Protein AF-A0A5Q2W0V3-F1 (afdb_monomer_lite)

pLDDT: mean 92.47, std 9.57, range [38.78, 98.69]

Secondary structure (DSSP, 8-state):
----S----HHHHHHHHHHSPPPPPPTT----S-HHHHHHHHHHHHHTT--HHHHIIIIIHHHHHHHHHHHHHHHHHHHHGGGSSPPPP-S-HHHHHHHHHHHHHHHHHHT-PPPTTTT-TT---S-B-TT--GGGHHHHHHH--HHHHTTTB---GGGSS--

Radius of gyration: 18.8 Å; chains: 1; bounding box: 55×50×40 Å

Sequence (163 aa):
MVFQGEVLSVGKLLDAARTTPEPTPTPSVGVRHTAAQNAESCRKLLVDGETLDACWRFGILQTLDDYTSVLRRGGPDLAAGVFDDQPVPIGSAEVDAAFAALAEYLAERDGWTTPLWALDASRHTSAWYPAVPAIFRAEADQESPAAFRRRGILITSRSLSRA

Structure (mmCIF, N/CA/C/O backbone):
data_AF-A0A5Q2W0V3-F1
#
_entry.id   AF-A0A5Q2W0V3-F1
#
loop_
_atom_site.group_PDB
_atom_site.id
_atom_site.type_symbol
_atom_site.label_atom_id
_atom_site.label_alt_id
_atom_site.label_comp_id
_atom_site.label_asym_id
_atom_site.label_entity_id
_atom_site.label_seq_id
_atom_site.pdbx_PDB_ins_code
_atom_site.Cartn_x
_atom_site.Cartn_y
_atom_site.Cartn_z
_atom_site.occupancy
_atom_site.B_iso_or_equiv
_atom_site.auth_seq_id
_atom_site.auth_comp_id
_atom_site.auth_asym_id
_atom_site.auth_atom_id
_atom_site.pdbx_PDB_model_num
ATOM 1 N N . M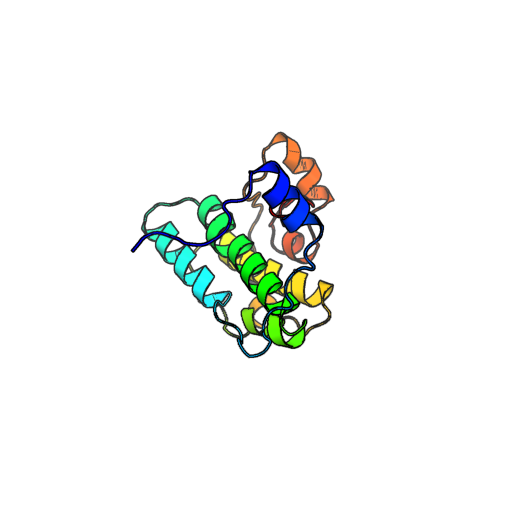ET A 1 1 ? -35.838 29.975 -3.464 1.00 54.12 1 MET A N 1
ATOM 2 C CA . MET A 1 1 ? -35.719 29.370 -2.121 1.00 54.12 1 MET A CA 1
ATOM 3 C C . MET A 1 1 ? -34.537 30.044 -1.441 1.00 54.12 1 MET A C 1
ATOM 5 O O . MET A 1 1 ? -33.433 29.922 -1.949 1.00 54.12 1 MET A O 1
ATOM 9 N N . VAL A 1 2 ? -34.773 30.867 -0.415 1.00 67.31 2 VAL A N 1
ATOM 10 C CA . VAL A 1 2 ? -33.705 31.577 0.318 1.00 67.31 2 VAL A CA 1
ATOM 11 C C . VAL A 1 2 ? -33.350 30.732 1.539 1.00 67.31 2 VAL A C 1
ATOM 13 O O . VAL A 1 2 ? -34.255 30.301 2.251 1.00 67.31 2 VAL A O 1
ATOM 16 N N . PHE A 1 3 ? -32.064 30.446 1.745 1.00 73.75 3 PHE A N 1
ATOM 17 C CA . PHE A 1 3 ? -31.574 29.717 2.917 1.00 73.75 3 PHE A CA 1
ATOM 18 C C . PHE A 1 3 ? -31.913 30.502 4.197 1.00 73.75 3 PHE A C 1
ATOM 20 O O . PHE A 1 3 ? -31.578 31.677 4.296 1.00 73.75 3 PHE A O 1
ATOM 27 N N . GLN A 1 4 ? -32.604 29.866 5.148 1.00 82.00 4 GLN A N 1
ATOM 28 C CA . GLN A 1 4 ? -33.074 30.472 6.409 1.00 82.00 4 GLN A CA 1
ATOM 29 C C . GLN A 1 4 ? -32.170 30.130 7.613 1.00 82.00 4 GLN A C 1
ATOM 31 O O . GLN A 1 4 ? -32.548 30.375 8.754 1.00 82.00 4 GLN A O 1
ATOM 36 N N . GLY A 1 5 ? -31.010 29.506 7.386 1.00 81.62 5 GLY A N 1
ATOM 37 C CA . GLY A 1 5 ? -30.083 29.128 8.457 1.00 81.62 5 GLY A CA 1
ATOM 38 C C . GLY A 1 5 ? -29.106 30.246 8.831 1.00 81.62 5 GLY A C 1
ATOM 39 O O . GLY A 1 5 ? -28.846 31.155 8.042 1.00 81.62 5 GLY A O 1
ATOM 40 N N . GLU A 1 6 ? -28.524 30.152 10.029 1.00 84.50 6 GLU A N 1
ATOM 41 C CA . GLU A 1 6 ? -27.419 31.019 10.449 1.00 84.50 6 GLU A CA 1
ATOM 42 C C . GLU A 1 6 ? -26.170 30.714 9.607 1.00 84.50 6 GLU A C 1
ATOM 44 O O . GLU A 1 6 ? -25.702 29.575 9.549 1.00 84.50 6 GLU A O 1
ATOM 49 N N . VAL A 1 7 ? -25.614 31.735 8.952 1.00 85.44 7 VAL A N 1
ATOM 50 C CA . VAL A 1 7 ? -24.323 31.625 8.265 1.00 85.44 7 VAL A CA 1
ATOM 51 C C . VAL A 1 7 ? -23.225 31.931 9.278 1.00 85.44 7 VAL A C 1
ATOM 53 O O . VAL A 1 7 ? -23.003 33.083 9.651 1.00 85.44 7 VAL A O 1
ATOM 56 N N . LEU A 1 8 ? -22.544 30.886 9.741 1.00 86.56 8 LEU A N 1
ATOM 57 C CA . LEU A 1 8 ? -21.416 31.019 10.655 1.00 86.56 8 LEU A CA 1
ATOM 58 C C . LEU A 1 8 ? -20.205 31.636 9.942 1.00 86.56 8 LEU A C 1
ATOM 60 O O . LEU A 1 8 ? -19.942 31.369 8.769 1.00 86.56 8 LEU A O 1
ATOM 64 N N . SER A 1 9 ? -19.426 32.436 10.673 1.00 91.38 9 SER A N 1
ATOM 65 C CA . SER A 1 9 ? -18.112 32.867 10.196 1.00 91.38 9 SER A CA 1
ATOM 66 C C . SER A 1 9 ? -17.151 31.677 10.129 1.00 91.38 9 SER A C 1
ATOM 68 O O . SER A 1 9 ? -17.304 30.701 10.865 1.00 91.38 9 SER A O 1
ATOM 70 N N . VAL A 1 10 ? -16.110 31.777 9.297 1.00 87.81 10 VAL A N 1
ATOM 71 C CA . VAL A 1 10 ? -15.069 30.736 9.180 1.00 87.81 10 VAL A CA 1
ATOM 72 C C . VAL A 1 10 ? -14.467 30.385 10.546 1.00 87.81 10 VAL A C 1
ATOM 74 O O . VAL A 1 10 ? -14.299 29.210 10.850 1.00 87.81 10 VAL A O 1
ATOM 77 N N . GLY A 1 11 ? -14.213 31.382 11.402 1.00 91.38 11 GLY A N 1
ATOM 78 C CA . GLY A 1 11 ? -13.708 31.150 12.761 1.00 91.38 11 GLY A CA 1
ATOM 79 C C . GLY A 1 11 ? -14.662 30.304 13.609 1.00 91.38 11 GLY A C 1
ATOM 80 O O . GLY A 1 11 ? -14.250 29.292 14.165 1.00 91.38 11 GLY A O 1
ATOM 81 N N . LYS A 1 12 ? -15.958 30.646 13.616 1.00 90.69 12 LYS A N 1
ATOM 82 C CA . LYS A 1 12 ? -16.979 29.871 14.340 1.00 90.69 12 LYS A CA 1
ATOM 83 C C . LYS A 1 12 ? -17.130 28.448 13.793 1.00 90.69 12 LYS A C 1
ATOM 85 O O . LYS A 1 12 ? -17.356 27.528 14.571 1.00 90.69 12 LYS A O 1
ATOM 90 N N . LEU A 1 13 ? -16.989 28.257 12.479 1.00 88.44 13 LEU A N 1
ATOM 91 C CA . LEU A 1 13 ? -16.999 26.926 11.862 1.00 88.44 13 LEU A CA 1
ATOM 92 C C . LEU A 1 13 ? -15.803 26.079 12.308 1.00 88.44 13 LEU A C 1
ATOM 94 O O . LEU A 1 13 ? -15.976 24.899 12.599 1.00 88.44 13 LEU A O 1
ATOM 98 N N . LEU A 1 14 ? -14.607 26.666 12.395 1.00 89.94 14 LEU A N 1
ATOM 99 C CA . LEU A 1 14 ? -13.406 25.959 12.847 1.00 89.94 14 LEU A CA 1
ATOM 100 C C . LEU A 1 14 ? -13.483 25.588 14.333 1.00 89.94 14 LEU A C 1
ATOM 102 O O . LEU A 1 14 ? -13.121 24.470 14.697 1.00 89.94 14 LEU A O 1
ATOM 106 N N . ASP A 1 15 ? -13.985 26.486 15.181 1.00 90.94 15 ASP A N 1
ATOM 107 C CA . ASP A 1 15 ? -14.176 26.208 16.610 1.00 90.94 15 ASP A CA 1
ATOM 108 C C . ASP A 1 15 ? -15.235 25.120 16.836 1.00 90.94 15 ASP A C 1
ATOM 110 O O . ASP A 1 15 ? -15.032 24.203 17.638 1.00 90.94 15 ASP A O 1
ATOM 114 N N . ALA A 1 16 ? -16.334 25.159 16.076 1.00 85.75 16 ALA A N 1
ATOM 115 C CA . ALA A 1 16 ? -17.343 24.105 16.084 1.00 85.75 16 ALA A CA 1
ATOM 116 C C . ALA A 1 16 ? -16.762 22.764 15.611 1.00 85.75 16 ALA A C 1
ATOM 118 O O . ALA A 1 16 ? -16.956 21.749 16.272 1.00 85.75 16 ALA A O 1
ATOM 119 N N . ALA A 1 17 ? -15.996 22.742 14.517 1.00 83.06 17 ALA A N 1
ATOM 120 C CA . ALA A 1 17 ? -15.393 21.515 13.995 1.00 83.06 17 ALA A CA 1
ATOM 121 C C . ALA A 1 17 ? -14.411 20.867 14.985 1.00 83.06 17 ALA A C 1
ATOM 123 O O . ALA A 1 17 ? -14.351 19.647 15.078 1.00 83.06 17 ALA A O 1
ATOM 124 N N . ARG A 1 18 ? -13.668 21.672 15.755 1.00 85.94 18 ARG A N 1
ATOM 125 C CA . ARG A 1 18 ? -12.733 21.182 16.785 1.00 85.94 18 ARG A CA 1
ATOM 126 C C . ARG A 1 18 ? -13.423 20.624 18.027 1.00 85.94 18 ARG A C 1
ATOM 128 O O . ARG A 1 18 ? -12.832 19.811 18.728 1.00 85.94 18 ARG A O 1
ATOM 135 N N . THR A 1 19 ? -14.624 21.106 18.334 1.00 86.56 19 THR A N 1
ATOM 136 C CA . THR A 1 19 ? -15.370 20.729 19.546 1.00 86.56 19 THR A CA 1
ATOM 137 C C . THR A 1 19 ? -16.448 19.685 19.282 1.00 86.56 19 THR A C 1
ATOM 139 O O . THR A 1 19 ? -16.888 19.015 20.214 1.00 86.56 19 THR A O 1
ATOM 142 N N . THR A 1 20 ? -16.856 19.515 18.023 1.00 80.19 20 THR A N 1
ATOM 143 C CA . THR A 1 20 ? -17.816 18.492 17.611 1.00 80.19 20 THR A CA 1
ATOM 144 C C . THR A 1 20 ? -17.138 17.122 17.668 1.00 80.19 20 THR A C 1
ATOM 146 O O . THR A 1 20 ? -16.136 16.923 16.981 1.00 80.19 20 THR A O 1
ATOM 149 N N . PRO A 1 21 ? -17.658 16.164 18.459 1.00 77.50 21 PRO A N 1
ATOM 150 C CA . PRO A 1 21 ? -17.164 14.793 18.440 1.00 77.50 21 PRO A CA 1
ATOM 151 C C . PRO A 1 21 ? -17.251 14.219 17.026 1.00 77.50 21 PRO A C 1
ATOM 153 O O . PRO A 1 21 ? -18.249 14.432 16.333 1.00 77.50 21 PRO A O 1
ATOM 156 N N . GLU A 1 22 ? -16.222 13.486 16.602 1.00 74.12 22 GLU A N 1
ATOM 157 C CA . GLU A 1 22 ? -16.229 12.835 15.293 1.00 74.12 22 GLU A CA 1
ATOM 158 C C . GLU A 1 22 ? -17.450 11.895 15.219 1.00 74.12 22 GLU A C 1
ATOM 160 O O . GLU A 1 22 ? -17.643 11.071 16.123 1.00 74.12 22 GLU A O 1
ATOM 165 N N . PRO A 1 23 ? -18.329 12.041 14.209 1.00 71.19 23 PRO A N 1
ATOM 166 C CA . PRO A 1 23 ? -19.540 11.240 14.133 1.00 71.19 23 PRO A CA 1
ATOM 167 C C . PRO A 1 23 ? -19.166 9.762 14.030 1.00 71.19 23 PRO A C 1
ATOM 169 O O . PRO A 1 23 ? -18.382 9.372 13.165 1.00 71.19 23 PRO A O 1
ATOM 172 N N . THR A 1 24 ? -19.742 8.931 14.903 1.00 68.44 24 THR A N 1
ATOM 173 C CA . THR A 1 24 ? -19.532 7.483 14.846 1.00 68.44 24 THR A CA 1
ATOM 174 C C . THR A 1 24 ? -20.103 6.962 13.530 1.00 68.44 24 THR A C 1
ATOM 176 O O . THR A 1 24 ? -21.302 7.124 13.277 1.00 68.44 24 THR A O 1
ATOM 179 N N . PRO A 1 25 ? -19.276 6.373 12.656 1.00 67.44 25 PRO A N 1
ATOM 180 C CA . PRO A 1 25 ? -19.749 5.975 11.348 1.00 67.44 25 PRO A CA 1
ATOM 181 C C . PRO A 1 25 ? -20.714 4.787 11.470 1.00 67.44 25 PRO A C 1
ATOM 183 O O . PRO A 1 25 ? -20.565 3.920 12.329 1.00 67.44 25 PRO A O 1
ATOM 186 N N . THR A 1 26 ? -21.745 4.763 10.623 1.00 64.69 26 THR A N 1
ATOM 187 C CA . THR A 1 26 ? -22.804 3.751 10.699 1.00 64.69 26 THR A CA 1
ATOM 188 C C . THR A 1 26 ? -22.247 2.360 10.357 1.00 64.69 26 THR A C 1
ATOM 190 O O . THR A 1 26 ? -21.695 2.187 9.266 1.00 64.69 26 THR A O 1
ATOM 193 N N . PRO A 1 27 ? -22.430 1.344 11.222 1.00 62.72 27 PRO A N 1
ATOM 194 C CA . PRO A 1 27 ? -21.851 0.012 11.023 1.00 62.72 27 PRO A CA 1
ATOM 195 C C . PRO A 1 27 ? -22.532 -0.798 9.906 1.00 62.72 27 PRO A C 1
ATOM 197 O O . PRO A 1 27 ? -22.050 -1.860 9.532 1.00 62.72 27 PRO A O 1
ATOM 200 N N . SER A 1 28 ? -23.645 -0.317 9.339 1.00 64.31 28 SER A N 1
ATOM 201 C CA . SER A 1 28 ? -24.432 -1.048 8.334 1.00 64.31 28 SER A CA 1
ATOM 202 C C . SER A 1 28 ? -23.801 -1.093 6.936 1.00 64.31 28 SER A C 1
ATOM 204 O O . SER A 1 28 ? -24.380 -1.684 6.026 1.00 64.31 28 SER A O 1
ATOM 206 N N . VAL A 1 29 ? -22.659 -0.432 6.725 1.00 74.12 29 VAL A N 1
ATOM 207 C CA . VAL A 1 29 ? -21.962 -0.399 5.435 1.00 74.12 29 VAL A CA 1
ATOM 208 C C . VAL A 1 29 ? -20.739 -1.309 5.496 1.00 74.12 29 VAL A C 1
ATOM 210 O O . VAL A 1 29 ? -19.735 -0.955 6.116 1.00 74.12 29 VAL A O 1
ATOM 213 N N . GLY A 1 30 ? -20.829 -2.457 4.819 1.00 83.56 30 GLY A N 1
ATOM 214 C CA . GLY A 1 30 ? -19.718 -3.396 4.652 1.00 83.56 30 GLY A CA 1
ATOM 215 C C . GLY A 1 30 ? -18.586 -2.866 3.761 1.00 83.56 30 GLY A C 1
ATOM 216 O O . GLY A 1 30 ? -18.486 -1.668 3.474 1.00 83.56 30 GLY A O 1
ATOM 217 N N . VAL A 1 31 ? -17.721 -3.773 3.310 1.00 91.75 31 VAL A N 1
ATOM 218 C CA . VAL A 1 31 ? -16.626 -3.462 2.380 1.00 91.75 31 VAL A CA 1
ATOM 219 C C . VAL A 1 31 ? -17.208 -3.041 1.027 1.00 91.75 31 VAL A C 1
ATOM 221 O O . VAL A 1 31 ? -18.038 -3.743 0.456 1.00 91.75 31 VAL A O 1
ATOM 224 N N . ARG A 1 32 ? -16.808 -1.864 0.529 1.00 89.75 32 ARG A N 1
ATOM 225 C CA . ARG A 1 32 ? -17.255 -1.327 -0.773 1.00 89.75 32 ARG A CA 1
ATOM 226 C C . ARG A 1 32 ? -16.181 -1.382 -1.847 1.00 89.75 32 ARG A C 1
ATOM 228 O O . ARG A 1 32 ? -16.514 -1.595 -3.007 1.00 89.75 32 ARG A O 1
ATOM 235 N N . HIS A 1 33 ? -14.937 -1.149 -1.445 1.00 94.75 33 HIS A N 1
ATOM 236 C CA . HIS A 1 33 ? -13.776 -1.161 -2.317 1.00 94.75 33 HIS A CA 1
ATOM 237 C C . HIS A 1 33 ? -12.788 -2.195 -1.800 1.00 94.75 33 HIS A C 1
ATOM 239 O O . HIS A 1 33 ? -12.510 -2.238 -0.598 1.00 94.75 33 HIS A O 1
ATOM 245 N N . THR A 1 34 ? -12.298 -3.036 -2.702 1.00 98.06 34 THR A N 1
ATOM 246 C CA . THR A 1 34 ? -11.359 -4.114 -2.386 1.00 98.06 34 THR A CA 1
ATOM 247 C C . THR A 1 34 ? -10.005 -3.869 -3.037 1.00 98.06 34 THR A C 1
ATOM 249 O O . THR A 1 34 ? -9.881 -3.139 -4.025 1.00 98.06 34 THR A O 1
ATOM 252 N N . ALA A 1 35 ? -8.977 -4.544 -2.525 1.00 98.25 35 ALA A N 1
ATOM 253 C CA . ALA A 1 35 ? -7.661 -4.579 -3.147 1.00 98.25 35 ALA A CA 1
ATOM 254 C C . ALA A 1 35 ? -7.736 -5.054 -4.610 1.00 98.25 35 ALA A C 1
ATOM 256 O O . ALA A 1 35 ? -7.045 -4.506 -5.465 1.00 98.25 35 ALA A O 1
ATOM 257 N N . ALA A 1 36 ? -8.614 -6.014 -4.928 1.00 98.38 36 ALA A N 1
ATOM 258 C CA . ALA A 1 36 ? -8.806 -6.495 -6.295 1.00 98.38 36 ALA A CA 1
ATOM 259 C C . ALA A 1 36 ? -9.357 -5.410 -7.239 1.00 98.38 36 ALA A C 1
ATOM 261 O O . ALA A 1 36 ? -8.869 -5.256 -8.359 1.00 98.38 36 ALA A O 1
ATOM 262 N N . GLN A 1 37 ? -10.329 -4.612 -6.787 1.00 98.31 37 GLN A N 1
ATOM 263 C CA . GLN A 1 37 ? -10.877 -3.499 -7.575 1.00 98.31 37 GLN A CA 1
ATOM 264 C C . GLN A 1 37 ? -9.864 -2.360 -7.754 1.00 98.31 37 GLN A C 1
ATOM 266 O O . GLN A 1 37 ? -9.770 -1.764 -8.833 1.00 98.31 37 GLN A O 1
ATOM 271 N N . ASN A 1 38 ? -9.076 -2.075 -6.717 1.00 98.25 38 ASN A N 1
ATOM 272 C CA . ASN A 1 38 ? -8.022 -1.067 -6.779 1.00 98.25 38 ASN A CA 1
ATOM 273 C C . ASN A 1 38 ? -6.864 -1.518 -7.687 1.00 98.25 38 ASN A C 1
ATOM 275 O O . ASN A 1 38 ? -6.341 -0.709 -8.452 1.00 98.25 38 ASN A O 1
ATOM 279 N N . ALA A 1 39 ? -6.519 -2.809 -7.705 1.00 98.12 39 ALA A N 1
ATOM 280 C CA . ALA A 1 39 ? -5.556 -3.366 -8.655 1.00 98.12 39 ALA A CA 1
ATOM 281 C C . ALA A 1 39 ? -6.054 -3.267 -10.104 1.00 98.12 39 ALA A C 1
ATOM 283 O O . ALA A 1 39 ? -5.327 -2.805 -10.979 1.00 98.12 39 ALA A O 1
ATOM 284 N N . GLU A 1 40 ? -7.318 -3.601 -10.363 1.00 98.00 40 GLU A N 1
ATOM 285 C CA . GLU A 1 40 ? -7.924 -3.425 -11.687 1.00 98.00 40 GLU A CA 1
ATOM 286 C C . GLU A 1 40 ? -7.914 -1.952 -12.140 1.00 98.00 40 GLU A C 1
ATOM 288 O O . GLU A 1 40 ? -7.722 -1.649 -13.319 1.00 98.00 40 GLU A O 1
ATOM 293 N N . SER A 1 41 ? -8.062 -1.013 -11.204 1.00 97.44 41 SER A N 1
ATOM 294 C CA . SER A 1 41 ? -7.913 0.417 -11.490 1.00 97.44 41 SER A CA 1
ATOM 295 C C . SER A 1 41 ? -6.466 0.776 -11.853 1.00 97.44 41 SER A C 1
ATOM 297 O O . SER A 1 41 ? -6.254 1.479 -12.839 1.00 97.44 41 SER A O 1
ATOM 299 N N . CYS A 1 42 ? -5.466 0.227 -11.154 1.00 98.00 42 CYS A N 1
ATOM 300 C CA . CYS A 1 42 ? -4.054 0.352 -11.541 1.00 98.00 42 CYS A CA 1
ATOM 301 C C . CYS A 1 42 ? -3.776 -0.211 -12.936 1.00 98.00 42 CYS A C 1
ATOM 303 O O . CYS A 1 42 ? -3.059 0.411 -13.714 1.00 98.00 42 CYS A O 1
ATOM 305 N N . ARG A 1 43 ? -4.373 -1.354 -13.293 1.00 97.62 43 ARG A N 1
ATOM 306 C CA . ARG A 1 43 ? -4.229 -1.928 -14.637 1.00 97.62 43 ARG A CA 1
ATOM 307 C C . ARG A 1 43 ? -4.679 -0.940 -15.714 1.00 97.62 43 ARG A C 1
ATOM 309 O O . ARG A 1 43 ? -3.996 -0.793 -16.722 1.00 97.62 43 ARG A O 1
ATOM 316 N N . LYS A 1 44 ? -5.805 -0.250 -15.498 1.00 97.25 44 LYS A N 1
ATOM 317 C CA . LYS A 1 44 ? -6.300 0.792 -16.415 1.00 97.25 44 LYS A CA 1
ATOM 318 C C . LYS A 1 44 ? -5.337 1.974 -16.495 1.00 97.25 44 LYS A C 1
ATOM 320 O O . LYS A 1 44 ? -4.981 2.359 -17.598 1.00 97.25 44 LYS A O 1
ATOM 325 N N . LEU A 1 45 ? -4.843 2.462 -15.353 1.00 97.12 45 LEU A N 1
ATOM 326 C CA . LEU A 1 45 ? -3.840 3.533 -15.312 1.00 97.12 45 LEU A CA 1
ATOM 327 C C . LEU A 1 45 ? -2.606 3.178 -16.157 1.00 97.12 45 LEU A C 1
ATOM 329 O O . LEU A 1 45 ? -2.181 3.968 -16.994 1.00 97.12 45 LEU A O 1
ATOM 333 N N . LEU A 1 46 ? -2.065 1.969 -15.997 1.00 96.81 46 LEU A N 1
ATOM 334 C CA . LEU A 1 46 ? -0.893 1.527 -16.760 1.00 96.81 46 LEU A CA 1
ATOM 335 C C . LEU A 1 46 ? -1.181 1.389 -18.261 1.00 96.81 46 LEU A C 1
ATOM 337 O O . LEU A 1 46 ? -0.332 1.743 -19.076 1.00 96.81 46 LEU A O 1
ATOM 341 N N . VAL A 1 47 ? -2.371 0.908 -18.636 1.00 96.75 47 VAL A N 1
ATOM 342 C CA . VAL A 1 47 ? -2.811 0.860 -20.044 1.00 96.75 47 VAL A CA 1
ATOM 343 C C . VAL A 1 47 ? -2.906 2.264 -20.645 1.00 96.75 47 VAL A C 1
ATOM 345 O O . VAL A 1 47 ? -2.530 2.452 -21.801 1.00 96.75 47 VAL A O 1
ATOM 348 N N . ASP A 1 48 ? -3.337 3.245 -19.855 1.00 96.94 48 ASP A N 1
ATOM 349 C CA . ASP A 1 48 ? -3.441 4.649 -20.260 1.00 96.94 48 ASP A CA 1
ATOM 350 C C . ASP A 1 48 ? -2.080 5.383 -20.249 1.00 96.94 48 ASP A C 1
ATOM 352 O O . ASP A 1 48 ? -1.999 6.557 -20.612 1.00 96.94 48 ASP A O 1
ATOM 356 N N . GLY A 1 49 ? -0.990 4.691 -19.891 1.00 96.94 49 GLY A N 1
ATOM 357 C CA . GLY A 1 49 ? 0.377 5.221 -19.902 1.00 96.94 49 GLY A CA 1
ATOM 358 C C . GLY A 1 49 ? 0.796 5.949 -18.623 1.00 96.94 49 GLY A C 1
ATOM 359 O O . GLY A 1 49 ? 1.833 6.616 -18.613 1.00 96.94 49 GLY A O 1
ATOM 360 N N . GLU A 1 50 ? 0.021 5.828 -17.545 1.00 97.62 50 GLU A N 1
ATOM 361 C CA . GLU A 1 50 ? 0.373 6.386 -16.241 1.00 97.62 50 GLU A CA 1
ATOM 362 C C . GLU A 1 50 ? 1.528 5.628 -15.573 1.00 97.62 50 GLU A C 1
ATOM 364 O O . GLU A 1 50 ? 1.887 4.502 -15.918 1.00 97.62 50 GLU A O 1
ATOM 369 N N . THR A 1 51 ? 2.131 6.272 -14.576 1.00 96.69 51 THR A N 1
ATOM 370 C CA . THR A 1 51 ? 3.333 5.758 -13.904 1.00 96.69 51 THR A CA 1
ATOM 371 C C . THR A 1 51 ? 3.024 4.762 -12.781 1.00 96.69 51 THR A C 1
ATOM 373 O O . THR A 1 51 ? 1.925 4.718 -12.223 1.00 96.69 51 THR A O 1
ATOM 376 N N . LEU A 1 52 ? 4.043 4.008 -12.354 1.00 96.94 52 LEU A N 1
ATOM 377 C CA . LEU A 1 52 ? 3.954 3.172 -11.150 1.00 96.94 52 LEU A CA 1
ATOM 378 C C . LEU A 1 52 ? 3.664 3.998 -9.883 1.00 96.94 52 LEU A C 1
ATOM 380 O O . LEU A 1 52 ? 2.967 3.520 -8.991 1.00 96.94 52 LEU A O 1
ATOM 384 N N . ASP A 1 53 ? 4.128 5.250 -9.814 1.00 95.00 53 ASP A N 1
ATOM 385 C CA . ASP A 1 53 ? 3.814 6.157 -8.701 1.00 95.00 53 ASP A CA 1
ATOM 386 C C . ASP A 1 53 ? 2.322 6.537 -8.676 1.00 95.00 53 ASP A C 1
ATOM 388 O O . ASP A 1 53 ? 1.737 6.698 -7.599 1.00 95.00 53 ASP A O 1
ATOM 392 N N . ALA A 1 54 ? 1.665 6.612 -9.840 1.00 96.38 54 ALA A N 1
ATOM 393 C CA . ALA A 1 54 ? 0.213 6.765 -9.903 1.00 96.38 54 ALA A CA 1
ATOM 394 C C . ALA A 1 54 ? -0.490 5.530 -9.318 1.00 96.38 54 ALA A C 1
ATOM 396 O O . ALA A 1 54 ? -1.409 5.674 -8.513 1.00 96.38 54 ALA A O 1
ATOM 397 N N . CYS A 1 55 ? -0.012 4.321 -9.628 1.00 97.69 55 CYS A N 1
ATOM 398 C CA . CYS A 1 55 ? -0.528 3.080 -9.039 1.00 97.69 55 CYS A CA 1
ATOM 399 C C . CYS A 1 55 ? -0.269 2.990 -7.527 1.00 97.69 55 CYS A C 1
ATOM 401 O O . CYS A 1 55 ? -1.121 2.516 -6.775 1.00 97.69 55 CYS A O 1
ATOM 403 N N . TRP A 1 56 ? 0.871 3.492 -7.048 1.00 97.25 56 TRP A N 1
ATOM 404 C CA . TRP A 1 56 ? 1.128 3.616 -5.615 1.00 97.25 56 TRP A CA 1
ATOM 405 C C . TRP A 1 56 ? 0.082 4.509 -4.939 1.00 97.25 56 TRP A C 1
ATOM 407 O O . TRP A 1 56 ? -0.547 4.111 -3.958 1.00 97.25 56 TRP A O 1
ATOM 417 N N . ARG A 1 57 ? -0.163 5.701 -5.493 1.00 96.31 57 ARG A N 1
ATOM 418 C CA . ARG A 1 57 ? -1.097 6.674 -4.913 1.00 96.31 57 ARG A CA 1
ATOM 419 C C . ARG A 1 57 ? -2.559 6.236 -5.010 1.00 96.31 57 ARG A C 1
ATOM 421 O O . ARG A 1 57 ? -3.289 6.367 -4.032 1.00 96.31 57 ARG A O 1
ATOM 428 N N . PHE A 1 58 ? -2.990 5.775 -6.178 1.00 95.88 58 PHE A N 1
ATOM 429 C CA . PHE A 1 58 ? -4.401 5.505 -6.475 1.00 95.88 58 PHE A CA 1
ATOM 430 C C . PHE A 1 58 ? -4.799 4.038 -6.305 1.00 95.88 58 PHE A C 1
ATOM 432 O O . PHE A 1 58 ? -5.987 3.744 -6.266 1.00 95.88 58 PHE A O 1
ATOM 439 N N . GLY A 1 59 ? -3.832 3.132 -6.164 1.00 97.25 59 GLY A N 1
ATOM 440 C CA . GLY A 1 59 ? -4.067 1.731 -5.827 1.00 97.25 59 GLY A CA 1
ATOM 441 C C . GLY A 1 59 ? -3.718 1.425 -4.381 1.00 97.25 59 GLY A C 1
ATOM 442 O O . GLY A 1 59 ? -4.594 1.101 -3.583 1.00 97.25 59 GLY A O 1
ATOM 443 N N . ILE A 1 60 ? -2.436 1.540 -4.027 1.00 97.88 60 ILE A N 1
ATOM 444 C CA . ILE A 1 60 ? -1.932 1.077 -2.724 1.00 97.88 60 ILE A CA 1
ATOM 445 C C . ILE A 1 60 ? -2.408 1.980 -1.586 1.00 97.88 60 ILE A C 1
ATOM 447 O O . ILE A 1 60 ? -3.044 1.500 -0.648 1.00 97.88 60 ILE A O 1
ATOM 451 N N . LEU A 1 61 ? -2.169 3.292 -1.676 1.00 97.44 61 LEU A N 1
ATOM 452 C CA . LEU A 1 61 ? -2.615 4.226 -0.636 1.00 97.44 61 LEU A CA 1
ATOM 453 C C . LEU A 1 61 ? -4.140 4.340 -0.581 1.00 97.44 61 LEU A C 1
ATOM 455 O O . LEU A 1 61 ? -4.695 4.461 0.506 1.00 97.44 61 LEU A O 1
ATOM 459 N N . GLN A 1 62 ? -4.818 4.221 -1.723 1.00 97.00 62 GLN A N 1
ATOM 460 C CA . GLN A 1 62 ? -6.278 4.163 -1.750 1.00 97.00 62 GLN A CA 1
ATOM 461 C C . GLN A 1 62 ? -6.812 2.909 -1.043 1.00 97.00 62 GLN A C 1
ATOM 463 O O . GLN A 1 62 ? -7.750 3.005 -0.261 1.00 97.00 62 GLN A O 1
ATOM 468 N N . THR A 1 63 ? -6.172 1.749 -1.222 1.00 98.38 63 THR A N 1
ATOM 469 C CA . THR A 1 63 ? -6.542 0.517 -0.500 1.00 98.38 63 THR A CA 1
ATOM 470 C C . THR A 1 63 ? -6.311 0.649 1.001 1.00 98.38 63 THR A C 1
ATOM 472 O O . THR A 1 63 ? -7.121 0.173 1.793 1.00 98.38 63 THR A O 1
ATOM 475 N N . LEU A 1 64 ? -5.236 1.327 1.412 1.00 97.88 64 LEU A N 1
ATOM 476 C CA . LEU A 1 64 ? -5.006 1.648 2.819 1.00 97.88 64 LEU A CA 1
ATOM 477 C C . LEU A 1 64 ? -6.102 2.570 3.383 1.00 97.88 64 LEU A C 1
ATOM 479 O O . LEU A 1 64 ? -6.539 2.366 4.519 1.00 97.88 64 LEU A O 1
ATOM 483 N N . ASP A 1 65 ? -6.567 3.552 2.609 1.00 96.25 65 ASP A N 1
ATOM 484 C CA . ASP A 1 65 ? -7.684 4.417 3.003 1.00 96.25 65 ASP A CA 1
ATOM 485 C C . ASP A 1 65 ? -8.995 3.637 3.112 1.00 96.25 65 ASP A C 1
ATOM 487 O O . ASP A 1 65 ? -9.708 3.773 4.108 1.00 96.25 65 ASP A O 1
ATOM 491 N N . ASP A 1 66 ? -9.300 2.797 2.119 1.00 96.81 66 ASP A N 1
ATOM 492 C CA . ASP A 1 66 ? -10.485 1.940 2.108 1.00 96.81 66 ASP A CA 1
ATOM 493 C C . ASP A 1 66 ? -10.482 1.016 3.335 1.00 96.81 66 ASP A C 1
ATOM 495 O O . ASP A 1 66 ? -11.461 0.979 4.087 1.00 96.81 66 ASP A O 1
ATOM 499 N N . TYR A 1 67 ? -9.347 0.368 3.614 1.00 97.50 67 TYR A N 1
ATOM 500 C CA . TYR A 1 67 ? -9.142 -0.448 4.809 1.00 97.50 67 TYR A CA 1
ATOM 501 C C . TYR A 1 67 ? -9.324 0.349 6.101 1.00 97.50 67 TYR A C 1
ATOM 503 O O . TYR A 1 67 ? -10.099 -0.049 6.967 1.00 97.50 67 TYR A O 1
ATOM 511 N N . THR A 1 68 ? -8.674 1.507 6.231 1.00 95.75 68 THR A N 1
ATOM 512 C CA . THR A 1 68 ? -8.772 2.355 7.432 1.00 95.75 68 THR A CA 1
ATOM 513 C C . THR A 1 68 ? -10.207 2.829 7.663 1.00 95.75 68 THR A C 1
ATOM 515 O O . THR A 1 68 ? -10.687 2.883 8.797 1.00 95.75 68 THR A O 1
ATOM 518 N N . SER A 1 69 ? -10.921 3.137 6.582 1.00 93.44 69 SER A N 1
ATOM 519 C CA . SER A 1 69 ? -12.325 3.533 6.608 1.00 93.44 69 SER A CA 1
ATOM 520 C C . SER A 1 69 ? -13.221 2.401 7.116 1.00 93.44 69 SER A C 1
ATOM 522 O O . SER A 1 69 ? -14.101 2.641 7.945 1.00 93.44 69 SER A O 1
ATOM 524 N N . VAL A 1 70 ? -12.998 1.165 6.656 1.00 94.75 70 VAL A N 1
ATOM 525 C CA . VAL A 1 70 ? -13.731 -0.019 7.130 1.00 94.75 70 VAL A CA 1
ATOM 526 C C . VAL A 1 70 ? -13.365 -0.353 8.580 1.00 94.75 70 VAL A C 1
ATOM 528 O O . VAL A 1 70 ? -14.262 -0.587 9.391 1.00 94.75 70 VAL A O 1
ATOM 531 N N . LEU A 1 71 ? -12.080 -0.288 8.936 1.00 94.50 71 LEU A N 1
ATOM 532 C CA . LEU A 1 71 ? -11.573 -0.538 10.287 1.00 94.50 71 LEU A CA 1
ATOM 533 C C . LEU A 1 71 ? -12.263 0.358 11.319 1.00 94.50 71 LEU A C 1
ATOM 535 O O . LEU A 1 71 ? -12.741 -0.127 12.342 1.00 94.50 71 LEU A O 1
ATOM 539 N N . ARG A 1 72 ? -12.398 1.656 11.022 1.00 91.50 72 ARG A N 1
ATOM 540 C CA . ARG A 1 72 ? -13.116 2.608 11.885 1.00 91.50 72 ARG A CA 1
ATOM 541 C C . ARG A 1 72 ? -14.607 2.288 12.046 1.00 91.50 72 ARG A C 1
ATOM 543 O O . ARG A 1 72 ? -15.202 2.710 13.031 1.00 91.50 72 ARG A O 1
ATOM 550 N N . ARG A 1 73 ? -15.221 1.587 11.086 1.00 89.81 73 ARG A N 1
ATOM 551 C CA . ARG A 1 73 ? -16.654 1.241 11.097 1.00 89.81 73 ARG A CA 1
ATOM 552 C C . ARG A 1 73 ? -16.972 -0.059 11.819 1.00 89.81 73 ARG A C 1
ATOM 554 O O . ARG A 1 73 ? -18.012 -0.136 12.464 1.00 89.81 73 ARG A O 1
ATOM 561 N N . GLY A 1 74 ? -16.133 -1.077 11.653 1.00 90.25 74 GLY A N 1
ATOM 562 C CA . GLY A 1 74 ? -16.469 -2.443 12.064 1.00 90.25 74 GLY A CA 1
ATOM 563 C C . GLY A 1 74 ? -15.304 -3.269 12.589 1.00 90.25 74 GLY A C 1
ATOM 564 O O . GLY A 1 74 ? -15.461 -4.473 12.757 1.00 90.25 74 GLY A O 1
ATOM 565 N N . GLY A 1 75 ? -14.157 -2.645 12.862 1.00 94.06 75 GLY A N 1
ATOM 566 C CA . GLY A 1 75 ? -12.997 -3.326 13.426 1.00 94.06 75 GLY A CA 1
ATOM 567 C C . GLY A 1 75 ? -12.212 -4.182 12.419 1.00 94.06 75 GLY A C 1
ATOM 568 O O . GLY A 1 75 ? -12.527 -4.187 11.224 1.00 94.06 75 GLY A O 1
ATOM 569 N N . PRO A 1 76 ? -11.154 -4.866 12.897 1.00 96.31 76 PRO A N 1
ATOM 570 C CA . PRO A 1 76 ? -10.212 -5.600 12.050 1.00 96.31 76 PRO A CA 1
ATOM 571 C C . PRO A 1 76 ? -10.861 -6.704 11.215 1.00 96.31 76 PRO A C 1
ATOM 573 O O . PRO A 1 76 ? -10.547 -6.818 10.036 1.00 96.31 76 PRO A O 1
ATOM 576 N N . ASP A 1 77 ? -11.817 -7.447 11.780 1.00 94.75 77 ASP A N 1
ATOM 577 C CA . ASP A 1 77 ? -12.488 -8.549 11.077 1.00 94.75 77 ASP A CA 1
ATOM 578 C C . ASP A 1 77 ? -13.247 -8.064 9.836 1.00 94.75 77 ASP A C 1
ATOM 580 O O . ASP A 1 77 ? -13.166 -8.675 8.773 1.00 94.75 77 ASP A O 1
ATOM 584 N N . LEU A 1 78 ? -13.951 -6.929 9.934 1.00 95.50 78 LEU A N 1
ATOM 585 C CA . LEU A 1 78 ? -14.627 -6.345 8.775 1.00 95.50 78 LEU A CA 1
ATOM 586 C C . LEU A 1 78 ? -13.618 -5.747 7.783 1.00 95.50 78 LEU A C 1
ATOM 588 O O . LEU A 1 78 ? -13.825 -5.824 6.574 1.00 95.50 78 LEU A O 1
ATOM 592 N N . ALA A 1 79 ? -12.540 -5.135 8.283 1.00 97.31 79 ALA A N 1
ATOM 593 C CA . ALA A 1 79 ? -11.518 -4.498 7.454 1.00 97.31 79 ALA A CA 1
ATOM 594 C C . ALA A 1 79 ? -10.695 -5.509 6.647 1.00 97.31 79 ALA A C 1
ATOM 596 O O . ALA A 1 79 ? -10.350 -5.223 5.500 1.00 97.31 79 ALA A O 1
ATOM 597 N N . ALA A 1 80 ? -10.448 -6.699 7.201 1.00 98.00 80 ALA A N 1
ATOM 598 C CA . ALA A 1 80 ? -9.799 -7.809 6.509 1.00 98.00 80 ALA A CA 1
ATOM 599 C C . ALA A 1 80 ? -10.492 -8.142 5.176 1.00 98.00 80 ALA A C 1
ATOM 601 O O . ALA A 1 80 ? -9.811 -8.428 4.193 1.00 98.00 80 ALA A O 1
ATOM 602 N N . GLY A 1 81 ? -11.819 -7.969 5.100 1.00 97.62 81 GLY A N 1
ATOM 603 C CA . GLY A 1 81 ? -12.603 -8.212 3.886 1.00 97.62 81 GLY A CA 1
ATOM 604 C C . GLY A 1 81 ? -12.229 -7.344 2.674 1.00 97.62 81 GLY A C 1
ATOM 605 O O . GLY A 1 81 ? -12.576 -7.670 1.543 1.00 97.62 81 GLY A O 1
ATOM 606 N N . VAL A 1 82 ? -11.462 -6.261 2.859 1.00 98.44 82 VAL A N 1
ATOM 607 C CA . VAL A 1 82 ? -10.850 -5.495 1.749 1.00 98.44 82 VAL A CA 1
ATOM 608 C C . VAL A 1 82 ? -9.908 -6.375 0.916 1.00 98.44 82 VAL A C 1
ATOM 610 O O . VAL A 1 82 ? -9.680 -6.088 -0.261 1.00 98.44 82 VAL A O 1
ATOM 613 N N . PHE A 1 83 ? -9.386 -7.450 1.507 1.00 98.56 83 PHE A N 1
ATOM 614 C CA . PHE A 1 83 ? -8.398 -8.359 0.931 1.00 98.56 83 PHE A CA 1
ATOM 615 C C . PHE A 1 83 ? -8.935 -9.777 0.650 1.00 98.56 83 PHE A C 1
ATOM 617 O O . PHE A 1 83 ? -8.137 -10.647 0.291 1.00 98.56 83 PHE A O 1
ATOM 624 N N . ASP A 1 84 ? -10.247 -10.015 0.786 1.00 97.31 84 ASP A N 1
ATOM 625 C CA . ASP A 1 84 ? -10.864 -11.331 0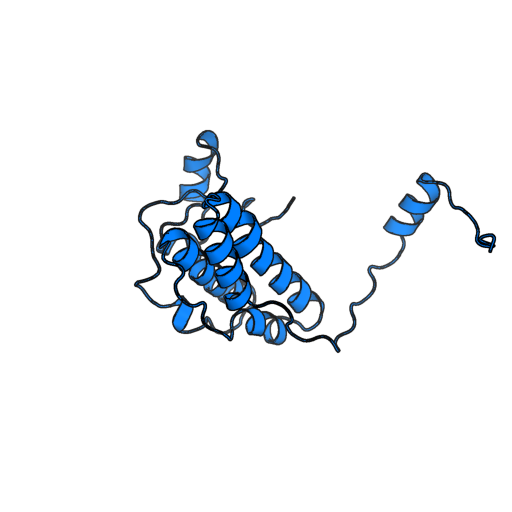.532 1.00 97.31 84 ASP A CA 1
ATOM 626 C C . ASP A 1 84 ? -10.633 -11.787 -0.913 1.00 97.31 84 ASP A C 1
ATOM 628 O O . ASP A 1 84 ? -10.150 -12.894 -1.169 1.00 97.31 84 ASP A O 1
ATOM 632 N N . ASP A 1 85 ? -10.927 -10.899 -1.863 1.00 97.44 85 ASP A N 1
ATOM 633 C CA . ASP A 1 85 ? -10.723 -11.165 -3.279 1.00 97.44 85 ASP A CA 1
ATOM 634 C C . ASP A 1 85 ? -9.249 -10.992 -3.649 1.00 97.44 85 ASP A C 1
ATOM 636 O O . ASP A 1 85 ? -8.666 -9.913 -3.499 1.00 97.44 85 ASP A O 1
ATOM 640 N N . GLN A 1 86 ? -8.658 -12.051 -4.205 1.00 97.25 86 GLN A N 1
ATOM 641 C CA . GLN A 1 86 ? -7.314 -11.988 -4.763 1.00 97.25 86 GLN A CA 1
ATOM 642 C C . GLN A 1 86 ? -7.272 -10.999 -5.942 1.00 97.25 86 GLN A C 1
ATOM 644 O O . GLN A 1 86 ? -7.991 -11.189 -6.929 1.00 97.25 86 GLN A O 1
ATOM 649 N N . PRO A 1 87 ? -6.364 -10.006 -5.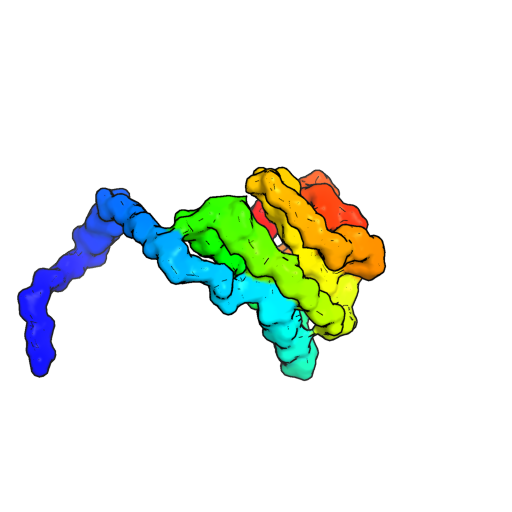921 1.00 97.00 87 PRO A N 1
ATOM 650 C CA . PRO A 1 87 ? -6.100 -9.189 -7.093 1.00 97.00 87 PRO A CA 1
ATOM 651 C C . PRO A 1 87 ? -5.558 -10.033 -8.253 1.00 97.00 87 PRO A C 1
ATOM 653 O O . PRO A 1 87 ? -4.535 -10.721 -8.116 1.00 97.00 87 PRO A O 1
ATOM 656 N N . VAL A 1 88 ? -6.225 -9.948 -9.407 1.00 95.31 88 VAL A N 1
ATOM 657 C CA . VAL A 1 88 ? -5.711 -10.492 -10.671 1.00 95.31 88 VAL A CA 1
ATOM 658 C C . VAL A 1 88 ? -4.374 -9.806 -10.977 1.00 95.31 88 VAL A C 1
ATOM 660 O O . VAL A 1 88 ? -4.331 -8.577 -10.915 1.00 95.31 88 VAL A O 1
ATOM 663 N N . PRO A 1 89 ? -3.295 -10.552 -11.293 1.00 93.38 89 PRO A N 1
ATOM 664 C CA . PRO A 1 89 ? -2.012 -9.950 -11.641 1.00 93.38 89 PRO A CA 1
ATOM 665 C C . PRO A 1 89 ? -2.155 -8.942 -12.778 1.00 93.38 89 PRO A C 1
ATOM 667 O O . PRO A 1 89 ? -2.721 -9.262 -13.828 1.00 93.38 89 PRO A O 1
ATOM 670 N N . ILE A 1 90 ? -1.646 -7.729 -12.575 1.00 92.75 90 ILE A N 1
ATOM 671 C CA . ILE A 1 90 ? -1.842 -6.627 -13.529 1.00 92.75 90 ILE A CA 1
ATOM 672 C C . ILE A 1 90 ? -0.681 -6.468 -14.512 1.00 92.75 90 ILE A C 1
ATOM 674 O O . ILE A 1 90 ? -0.733 -5.613 -15.395 1.00 92.75 90 ILE A O 1
ATOM 678 N N . GLY A 1 91 ? 0.362 -7.290 -14.368 1.00 89.44 91 GLY A N 1
ATOM 679 C CA . GLY A 1 91 ? 1.534 -7.297 -15.245 1.00 89.44 91 GLY A CA 1
ATOM 680 C C . GLY A 1 91 ? 2.672 -6.377 -14.793 1.00 89.44 91 GLY A C 1
ATOM 681 O O . GLY A 1 91 ? 3.673 -6.282 -15.498 1.00 89.44 91 GLY A O 1
ATOM 682 N N . SER A 1 92 ? 2.554 -5.739 -13.622 1.00 95.94 92 SER A N 1
ATOM 683 C CA . SER A 1 92 ? 3.657 -5.045 -12.942 1.00 95.94 92 SER A CA 1
ATOM 684 C C . SER A 1 92 ? 3.989 -5.781 -11.651 1.00 95.94 92 SER A C 1
ATOM 686 O O . SER A 1 92 ? 3.192 -5.792 -10.711 1.00 95.94 92 SER A O 1
ATOM 688 N N . ALA A 1 93 ? 5.193 -6.354 -11.597 1.00 97.19 93 ALA A N 1
ATOM 689 C CA . ALA A 1 93 ? 5.682 -7.075 -10.426 1.00 97.19 93 ALA A CA 1
ATOM 690 C C . ALA A 1 93 ? 5.725 -6.176 -9.181 1.00 97.19 93 ALA A C 1
ATOM 692 O O . ALA A 1 93 ? 5.413 -6.625 -8.084 1.00 97.19 93 ALA A O 1
ATOM 693 N N . GLU A 1 94 ? 6.052 -4.894 -9.353 1.00 98.31 94 GLU A N 1
ATOM 694 C CA . GLU A 1 94 ? 6.083 -3.887 -8.296 1.00 98.31 94 GLU A CA 1
ATOM 695 C C . GLU A 1 94 ? 4.710 -3.692 -7.649 1.00 98.31 94 GLU A C 1
ATOM 697 O O . GLU A 1 94 ? 4.572 -3.779 -6.427 1.00 98.31 94 GLU A O 1
ATOM 702 N N . VAL A 1 95 ? 3.684 -3.450 -8.468 1.00 98.00 95 VAL A N 1
ATOM 703 C CA . VAL A 1 95 ? 2.331 -3.180 -7.975 1.00 98.00 95 VAL A CA 1
ATOM 704 C C . VAL A 1 95 ? 1.701 -4.454 -7.413 1.00 98.00 95 VAL A C 1
ATOM 706 O O . VAL A 1 95 ? 1.118 -4.420 -6.327 1.00 98.00 95 VAL A O 1
ATOM 709 N N . ASP A 1 96 ? 1.876 -5.592 -8.089 1.00 98.00 96 ASP A N 1
ATOM 710 C CA . ASP A 1 96 ? 1.378 -6.891 -7.627 1.00 98.00 96 ASP A CA 1
ATOM 711 C C . ASP A 1 96 ? 2.010 -7.308 -6.287 1.00 98.00 96 ASP A C 1
ATOM 713 O O . ASP A 1 96 ? 1.319 -7.858 -5.419 1.00 98.00 96 ASP A O 1
ATOM 717 N N . ALA A 1 97 ? 3.301 -7.013 -6.092 1.00 98.38 97 ALA A N 1
ATOM 718 C CA . ALA A 1 97 ? 4.011 -7.196 -4.830 1.00 98.38 97 ALA A CA 1
ATOM 719 C C . ALA A 1 97 ? 3.534 -6.229 -3.740 1.00 98.38 97 ALA A C 1
ATOM 721 O O . ALA A 1 97 ? 3.468 -6.606 -2.570 1.00 98.38 97 ALA A O 1
ATOM 722 N N . ALA A 1 98 ? 3.169 -4.997 -4.096 1.00 98.38 98 ALA A N 1
ATOM 72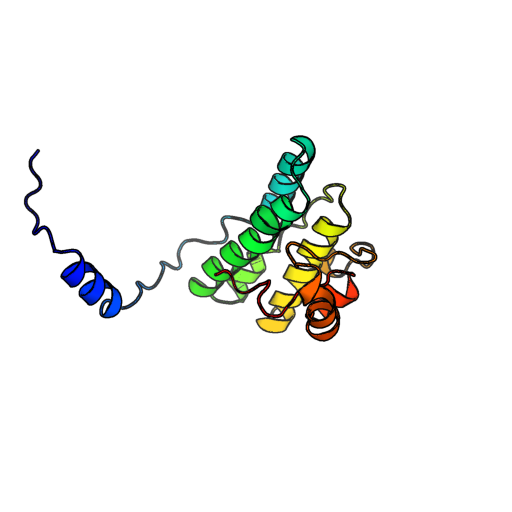3 C CA . ALA A 1 98 ? 2.750 -3.985 -3.131 1.00 98.38 98 ALA A CA 1
ATOM 724 C C . ALA A 1 98 ? 1.383 -4.267 -2.518 1.00 98.38 98 ALA A C 1
ATOM 726 O O . ALA A 1 98 ? 1.212 -4.065 -1.317 1.00 98.38 98 ALA A O 1
ATOM 727 N N . PHE A 1 99 ? 0.436 -4.796 -3.295 1.00 98.56 99 PHE A N 1
ATOM 728 C CA . PHE A 1 99 ? -0.840 -5.258 -2.743 1.00 98.56 99 PHE A CA 1
ATOM 729 C C . PHE A 1 99 ? -0.647 -6.410 -1.751 1.00 98.56 99 PHE A C 1
ATOM 731 O O . PHE A 1 99 ? -1.255 -6.406 -0.682 1.00 98.56 99 PHE A O 1
ATOM 738 N N . ALA A 1 100 ? 0.237 -7.361 -2.069 1.00 98.50 100 ALA A N 1
ATOM 739 C CA . ALA A 1 100 ? 0.581 -8.457 -1.165 1.00 98.50 100 ALA A CA 1
ATOM 740 C C . ALA A 1 100 ? 1.283 -7.961 0.110 1.00 98.50 100 ALA A C 1
ATOM 742 O O . ALA A 1 100 ? 0.923 -8.365 1.214 1.00 98.50 100 ALA A O 1
ATOM 743 N N . ALA A 1 101 ? 2.244 -7.042 -0.031 1.00 98.44 101 ALA A N 1
ATOM 744 C CA . ALA A 1 101 ? 2.936 -6.426 1.095 1.00 98.44 101 ALA A CA 1
ATOM 745 C C . ALA A 1 101 ? 1.977 -5.665 2.020 1.00 98.44 101 ALA A C 1
ATOM 747 O O . ALA A 1 101 ? 2.091 -5.780 3.238 1.00 98.44 101 ALA A O 1
ATOM 748 N N . LEU A 1 102 ? 1.028 -4.911 1.453 1.00 98.62 102 LEU A N 1
ATOM 749 C CA . LEU A 1 102 ? 0.044 -4.155 2.222 1.00 98.62 102 LEU A CA 1
ATOM 750 C C . LEU A 1 102 ? -0.896 -5.082 3.002 1.00 98.62 102 LEU A C 1
ATOM 752 O O . LEU A 1 102 ? -1.130 -4.834 4.183 1.00 98.62 102 LEU A O 1
ATOM 756 N N . ALA A 1 103 ? -1.399 -6.145 2.366 1.00 98.69 103 ALA A N 1
ATOM 757 C CA . ALA A 1 103 ? -2.267 -7.123 3.020 1.00 98.69 103 ALA A CA 1
ATOM 758 C C . ALA A 1 103 ? -1.565 -7.781 4.216 1.00 98.69 103 ALA A C 1
ATOM 760 O O . ALA A 1 103 ? -2.105 -7.796 5.316 1.00 98.69 103 ALA A O 1
ATOM 761 N N . GLU A 1 104 ? -0.334 -8.260 4.021 1.00 98.56 104 GLU A N 1
ATOM 762 C CA . GLU A 1 104 ? 0.461 -8.872 5.089 1.00 98.56 104 GLU A CA 1
ATOM 763 C C . GLU A 1 104 ? 0.801 -7.879 6.206 1.00 98.56 104 GLU A C 1
ATOM 765 O O . GLU A 1 104 ? 0.631 -8.197 7.379 1.00 98.56 104 GLU A O 1
ATOM 770 N N . TYR A 1 105 ? 1.220 -6.659 5.859 1.00 98.19 105 TYR A N 1
ATOM 771 C CA . TYR A 1 105 ? 1.525 -5.618 6.840 1.00 98.19 105 TYR A CA 1
ATOM 772 C C . TYR A 1 105 ? 0.322 -5.290 7.735 1.00 98.19 105 TYR A C 1
ATOM 774 O O . TYR A 1 105 ? 0.471 -5.165 8.949 1.00 98.19 105 TYR A O 1
ATOM 782 N N . LEU A 1 106 ? -0.871 -5.147 7.149 1.00 98.31 106 LEU A N 1
ATOM 783 C CA . LEU A 1 106 ? -2.086 -4.817 7.895 1.00 98.31 106 LEU A CA 1
ATOM 784 C C . LEU A 1 106 ? -2.611 -6.007 8.706 1.00 98.31 106 LEU A C 1
ATOM 786 O O . LEU A 1 106 ? -3.079 -5.799 9.824 1.00 98.31 106 LEU A O 1
ATOM 790 N N . ALA A 1 107 ? -2.481 -7.229 8.185 1.00 98.44 107 ALA A N 1
ATOM 791 C CA . ALA A 1 107 ? -2.803 -8.460 8.903 1.00 98.44 107 ALA A CA 1
ATOM 792 C C . ALA A 1 107 ? -1.956 -8.620 10.167 1.00 98.44 107 ALA A C 1
ATOM 794 O O . ALA A 1 107 ? -2.500 -8.805 11.256 1.00 98.44 107 ALA A O 1
ATOM 795 N N . GLU A 1 108 ? -0.635 -8.458 10.042 1.00 97.94 108 GLU A N 1
ATOM 796 C CA . GLU A 1 108 ? 0.290 -8.495 11.179 1.00 97.94 108 GLU A CA 1
ATOM 797 C C . GLU A 1 108 ? -0.003 -7.370 12.187 1.00 97.94 108 GLU A C 1
ATOM 799 O O . GLU A 1 108 ? 0.008 -7.608 13.395 1.00 97.94 108 GLU A O 1
ATOM 804 N N . ARG A 1 109 ? -0.285 -6.150 11.707 1.00 97.25 109 ARG A N 1
ATOM 805 C CA . ARG A 1 109 ? -0.540 -4.979 12.561 1.00 97.25 109 ARG A CA 1
ATOM 806 C C . ARG A 1 109 ? -1.834 -5.098 13.367 1.00 97.25 109 ARG A C 1
ATOM 808 O O . ARG A 1 109 ? -1.837 -4.752 14.546 1.00 97.25 109 ARG A O 1
ATOM 815 N N . ASP A 1 110 ? -2.914 -5.549 12.731 1.00 97.94 110 ASP A N 1
ATOM 816 C CA . ASP A 1 110 ? -4.265 -5.501 13.303 1.00 97.94 110 ASP A CA 1
ATOM 817 C C . ASP A 1 110 ? -4.783 -6.877 13.763 1.00 97.94 110 ASP A C 1
ATOM 819 O O . ASP A 1 110 ? -5.894 -6.971 14.283 1.00 97.94 110 ASP A O 1
ATOM 823 N N . GLY A 1 111 ? -3.974 -7.935 13.630 1.00 97.50 111 GLY A N 1
ATOM 824 C CA . GLY A 1 111 ? -4.202 -9.230 14.276 1.00 97.50 111 GLY A CA 1
ATOM 825 C C . GLY A 1 111 ? -5.165 -10.173 13.552 1.00 97.50 111 GLY A C 1
ATOM 826 O O . GLY A 1 111 ? -5.807 -10.991 14.208 1.00 97.50 111 GLY A O 1
ATOM 827 N N . TRP A 1 112 ? -5.262 -10.088 12.223 1.00 97.94 112 TRP A N 1
ATOM 828 C CA . TRP A 1 112 ? -6.066 -10.997 11.392 1.00 97.94 112 TRP A CA 1
ATOM 829 C C . TRP A 1 112 ? -5.184 -11.879 10.492 1.00 97.94 112 TRP A C 1
ATOM 831 O O . TRP A 1 112 ? -3.968 -11.716 10.424 1.00 97.94 112 TRP A O 1
ATOM 841 N N . THR A 1 113 ? -5.772 -12.891 9.845 1.00 97.94 113 THR A N 1
ATOM 842 C CA . THR A 1 113 ? -5.003 -13.892 9.079 1.00 97.94 113 THR A CA 1
ATOM 843 C C . THR A 1 113 ? -4.615 -13.365 7.700 1.00 97.94 113 THR A C 1
ATOM 845 O O . THR A 1 113 ? -5.491 -13.083 6.887 1.00 97.94 113 THR A O 1
ATOM 848 N N . THR A 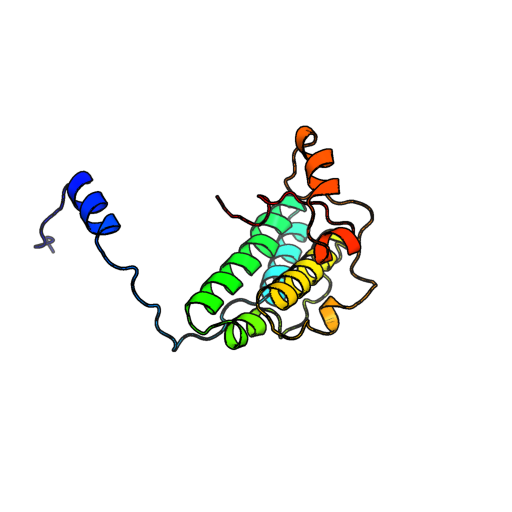1 114 ? -3.314 -13.312 7.396 1.00 98.00 114 THR A N 1
ATOM 849 C CA . THR A 1 114 ? -2.821 -12.920 6.067 1.00 98.00 114 THR A CA 1
ATOM 850 C C . THR A 1 114 ? -3.412 -13.814 4.963 1.00 98.00 114 THR A C 1
ATOM 852 O O . THR A 1 114 ? -3.333 -15.042 5.079 1.00 98.00 114 THR A O 1
ATOM 855 N N . PRO A 1 115 ? -3.951 -13.254 3.863 1.00 97.81 115 PRO A N 1
ATOM 856 C CA . PRO A 1 115 ? -4.532 -14.051 2.789 1.00 97.81 115 PRO A CA 1
ATOM 857 C C . PRO A 1 115 ? -3.467 -14.888 2.075 1.00 97.81 115 PRO A C 1
ATOM 859 O O . PRO A 1 115 ? -2.363 -14.409 1.813 1.00 97.81 115 PRO A O 1
ATOM 862 N N . LEU A 1 116 ? -3.808 -16.118 1.675 1.00 97.19 116 LEU A N 1
ATOM 863 C CA . LEU A 1 116 ? -2.861 -17.025 1.006 1.00 97.19 116 LEU A CA 1
ATOM 864 C C . LEU A 1 116 ? -2.249 -16.420 -0.263 1.00 97.19 116 LEU A C 1
ATOM 866 O O . LEU A 1 116 ? -1.068 -16.618 -0.530 1.00 97.19 116 LEU A O 1
ATOM 870 N N . TRP A 1 117 ? -3.028 -15.647 -1.022 1.00 96.62 117 TRP A N 1
ATOM 871 C CA . TRP A 1 117 ? -2.541 -14.992 -2.234 1.00 96.62 117 TRP A CA 1
ATOM 872 C C . TRP A 1 117 ? -1.471 -13.929 -1.955 1.00 96.62 117 TRP A C 1
ATOM 874 O O . TRP A 1 117 ? -0.637 -13.667 -2.821 1.00 96.62 117 TRP A O 1
ATOM 884 N N . ALA A 1 118 ? -1.483 -13.314 -0.768 1.00 97.50 118 ALA A N 1
ATOM 885 C CA . ALA A 1 118 ? -0.476 -12.340 -0.369 1.00 97.50 118 ALA A CA 1
ATOM 886 C C . ALA A 1 118 ? 0.839 -13.037 0.001 1.00 97.50 118 ALA A C 1
ATOM 888 O O . ALA A 1 118 ? 1.907 -12.478 -0.225 1.00 97.50 118 ALA A O 1
ATOM 889 N N . LEU A 1 119 ? 0.777 -14.278 0.496 1.00 96.25 119 LEU A N 1
ATOM 890 C CA . LEU A 1 119 ? 1.940 -15.104 0.842 1.00 96.25 119 LEU A CA 1
ATOM 891 C C . LEU A 1 119 ? 2.639 -15.738 -0.377 1.00 96.25 119 LEU A C 1
ATOM 893 O O . LEU A 1 119 ? 3.656 -16.410 -0.214 1.00 96.25 119 LEU A O 1
ATOM 897 N N . ASP A 1 120 ? 2.117 -15.540 -1.590 1.00 94.69 120 ASP A N 1
ATOM 898 C CA . ASP A 1 120 ? 2.722 -16.045 -2.822 1.00 94.69 120 ASP A CA 1
ATOM 899 C C . ASP A 1 120 ? 4.117 -15.434 -3.052 1.00 94.69 120 ASP A C 1
ATOM 901 O O . ASP A 1 120 ? 4.267 -14.233 -3.294 1.00 94.69 120 ASP A O 1
ATOM 905 N N . ALA A 1 121 ? 5.149 -16.283 -3.014 1.00 92.12 121 ALA A N 1
ATOM 906 C CA . ALA A 1 121 ? 6.546 -15.885 -3.171 1.00 92.12 121 ALA A CA 1
ATOM 907 C C . ALA A 1 121 ? 6.876 -15.290 -4.556 1.00 92.12 121 ALA A C 1
ATOM 909 O O . ALA A 1 121 ? 7.904 -14.631 -4.712 1.00 92.12 121 ALA A O 1
ATOM 910 N N . SER A 1 122 ? 6.025 -15.489 -5.567 1.00 93.69 122 SER A N 1
ATOM 911 C CA . SER A 1 122 ? 6.203 -14.869 -6.887 1.00 93.69 122 SER A CA 1
ATOM 912 C C . SER A 1 122 ? 5.926 -13.361 -6.889 1.00 93.69 122 SER A C 1
ATOM 914 O O . SER A 1 122 ? 6.414 -12.656 -7.770 1.00 93.69 122 SER A O 1
ATOM 916 N N . ARG A 1 123 ? 5.210 -12.838 -5.884 1.00 94.44 123 ARG A N 1
ATOM 917 C CA . ARG A 1 123 ? 4.872 -11.413 -5.749 1.00 94.44 123 ARG A CA 1
ATOM 918 C C . ARG A 1 123 ? 6.008 -10.625 -5.097 1.00 94.44 123 ARG A C 1
ATOM 920 O O . ARG A 1 123 ? 5.898 -10.172 -3.957 1.00 94.44 123 ARG A O 1
ATOM 927 N N . HIS A 1 124 ? 7.104 -10.471 -5.830 1.00 97.00 124 HIS A N 1
ATOM 928 C CA . HIS A 1 124 ? 8.278 -9.705 -5.418 1.00 97.00 124 HIS A CA 1
ATOM 929 C C . HIS A 1 124 ? 8.843 -8.872 -6.576 1.00 97.00 124 HIS A C 1
ATOM 931 O O . HIS A 1 124 ? 8.623 -9.169 -7.747 1.00 97.00 124 HIS A O 1
ATOM 937 N N . THR A 1 125 ? 9.616 -7.844 -6.233 1.00 96.94 125 THR A N 1
ATOM 938 C CA . THR A 1 125 ? 10.473 -7.086 -7.152 1.00 96.94 125 THR A CA 1
ATOM 939 C C . THR A 1 125 ? 11.898 -7.000 -6.588 1.00 96.94 125 THR A C 1
ATOM 941 O O . THR A 1 125 ? 12.168 -7.476 -5.485 1.00 96.94 125 THR A O 1
ATOM 944 N N . SER A 1 126 ? 12.839 -6.446 -7.353 1.00 92.19 126 SER A N 1
ATOM 945 C CA . SER A 1 126 ? 14.253 -6.359 -6.967 1.00 92.19 126 SER A CA 1
ATOM 946 C C . SER A 1 126 ? 14.547 -5.159 -6.063 1.00 92.19 126 SER A C 1
ATOM 948 O O . SER A 1 126 ? 15.195 -5.319 -5.032 1.00 92.19 126 SER A O 1
ATOM 950 N N . ALA A 1 127 ? 14.077 -3.970 -6.439 1.00 95.31 127 ALA A N 1
ATOM 951 C CA . ALA A 1 127 ? 14.165 -2.753 -5.636 1.00 95.31 127 ALA A CA 1
ATOM 952 C C . ALA A 1 127 ? 13.237 -1.675 -6.210 1.00 95.31 127 ALA A C 1
ATOM 954 O O . ALA A 1 127 ? 13.531 -1.074 -7.246 1.00 95.31 127 ALA A O 1
ATOM 955 N N . TRP A 1 128 ? 12.137 -1.393 -5.518 1.00 97.88 128 TRP A N 1
ATOM 956 C CA . TRP A 1 128 ? 11.201 -0.336 -5.883 1.00 97.88 128 TRP A CA 1
ATOM 957 C C . TRP A 1 128 ? 11.010 0.652 -4.733 1.00 97.88 128 TRP A C 1
ATOM 959 O O . TRP A 1 128 ? 10.731 0.258 -3.605 1.00 97.88 128 TRP A O 1
ATOM 969 N N . TYR A 1 129 ? 11.149 1.942 -5.041 1.00 97.62 129 TYR A N 1
ATOM 970 C CA . TYR A 1 129 ? 11.088 3.061 -4.095 1.00 97.62 129 TYR A CA 1
ATOM 971 C C . TYR A 1 129 ? 9.906 3.984 -4.451 1.00 97.62 129 TYR A C 1
ATOM 973 O O . TYR A 1 129 ? 10.135 5.080 -4.977 1.00 97.62 129 TYR A O 1
ATOM 981 N N . PRO A 1 130 ? 8.650 3.545 -4.248 1.00 95.88 130 PRO A N 1
ATOM 982 C CA . PRO A 1 130 ? 7.474 4.262 -4.733 1.00 95.88 130 PRO A CA 1
ATOM 983 C C . PRO A 1 130 ? 7.321 5.617 -4.049 1.00 95.88 130 PRO A C 1
ATOM 985 O O . PRO A 1 130 ? 7.229 5.691 -2.825 1.00 95.88 130 PRO A O 1
ATOM 988 N N . ALA A 1 131 ? 7.289 6.695 -4.833 1.00 91.44 131 ALA A N 1
ATOM 989 C CA . ALA A 1 131 ? 7.216 8.066 -4.325 1.00 91.44 131 ALA A CA 1
ATOM 990 C C . ALA A 1 131 ? 8.264 8.421 -3.235 1.00 91.44 131 ALA A C 1
ATOM 992 O O . ALA A 1 131 ? 8.059 9.367 -2.470 1.00 91.44 131 ALA A O 1
ATOM 993 N N . VAL A 1 132 ? 9.399 7.706 -3.161 1.00 94.44 132 VAL A N 1
ATOM 994 C C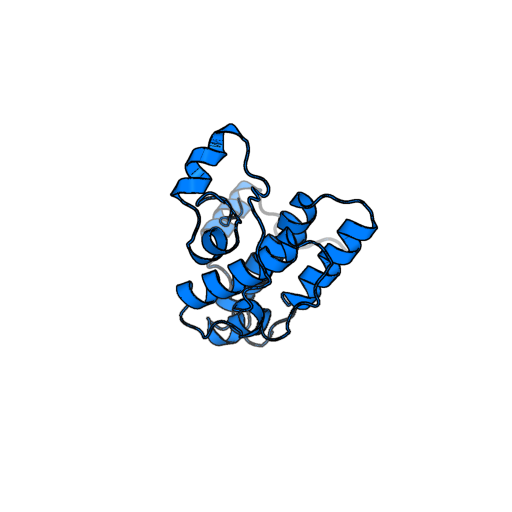A . VAL A 1 132 ? 10.497 7.995 -2.222 1.00 94.44 132 VAL A CA 1
ATOM 995 C C . VAL A 1 132 ? 11.611 8.759 -2.951 1.00 94.44 132 VAL A C 1
ATOM 997 O O . VAL A 1 132 ? 12.316 8.185 -3.793 1.00 94.44 132 VAL A O 1
ATOM 1000 N N . PRO A 1 133 ? 11.836 10.049 -2.626 1.00 94.19 133 PRO A N 1
ATOM 1001 C CA . PRO A 1 133 ? 12.938 10.817 -3.195 1.00 94.19 133 PRO A CA 1
ATOM 1002 C C . PRO A 1 133 ? 14.297 10.165 -2.918 1.00 94.19 133 PRO A C 1
ATOM 1004 O O . PRO A 1 133 ? 14.515 9.602 -1.848 1.00 94.19 133 PRO A O 1
ATOM 1007 N N . ALA A 1 134 ? 15.243 10.308 -3.852 1.00 95.81 134 ALA A N 1
ATOM 1008 C CA . ALA A 1 134 ? 16.571 9.690 -3.764 1.00 95.81 134 ALA A CA 1
ATOM 1009 C C . ALA A 1 134 ? 17.291 9.963 -2.428 1.00 95.81 134 ALA A C 1
ATOM 1011 O O . ALA A 1 134 ? 17.903 9.060 -1.863 1.00 95.81 134 ALA A O 1
ATOM 1012 N N . ILE A 1 135 ? 17.147 11.181 -1.894 1.00 96.56 135 ILE A N 1
ATOM 1013 C CA . ILE A 1 135 ? 17.739 11.609 -0.616 1.00 96.56 135 ILE A CA 1
ATOM 1014 C C . ILE A 1 135 ? 17.246 10.810 0.602 1.00 96.56 135 ILE A C 1
ATOM 1016 O O . ILE A 1 135 ? 17.907 10.816 1.632 1.00 96.56 135 ILE A O 1
ATOM 1020 N N . PHE A 1 136 ? 16.116 10.110 0.486 1.00 96.50 136 PHE A N 1
ATOM 1021 C CA . PHE A 1 136 ? 15.507 9.322 1.559 1.00 96.50 136 PHE A CA 1
ATOM 1022 C C . PHE A 1 136 ? 15.597 7.810 1.328 1.00 96.50 136 PHE A C 1
ATOM 1024 O O . PHE A 1 136 ? 15.034 7.038 2.096 1.00 96.50 136 PHE A O 1
ATOM 1031 N N . ARG A 1 137 ? 16.300 7.346 0.288 1.00 96.62 137 ARG A N 1
ATOM 1032 C CA . ARG A 1 137 ? 16.388 5.902 0.005 1.00 96.62 137 ARG A CA 1
ATOM 1033 C C . ARG A 1 137 ? 17.155 5.136 1.078 1.00 96.62 137 ARG A C 1
ATOM 1035 O O . ARG A 1 137 ? 16.693 4.085 1.494 1.00 96.62 137 ARG A O 1
ATOM 1042 N N . ALA A 1 138 ? 18.234 5.715 1.605 1.00 97.00 138 ALA A N 1
ATOM 1043 C CA . ALA A 1 138 ? 18.978 5.114 2.712 1.00 97.00 138 ALA A CA 1
ATOM 1044 C C . ALA A 1 138 ? 18.129 4.973 3.992 1.00 97.00 138 ALA A C 1
ATOM 1046 O O . ALA A 1 138 ? 18.316 4.025 4.751 1.00 97.00 138 ALA A O 1
ATOM 1047 N N . GLU A 1 139 ? 17.199 5.906 4.229 1.00 97.00 139 GLU A N 1
ATOM 1048 C CA . GLU A 1 139 ? 16.202 5.824 5.308 1.00 97.00 139 GLU A CA 1
ATOM 1049 C C . GLU A 1 139 ? 15.194 4.707 5.006 1.00 97.00 139 GLU A C 1
ATOM 1051 O O . GLU A 1 139 ? 14.965 3.840 5.844 1.00 97.00 139 GLU A O 1
ATOM 1056 N N . ALA A 1 140 ? 14.661 4.653 3.780 1.00 97.00 140 ALA A N 1
ATOM 1057 C CA . ALA A 1 140 ? 13.729 3.609 3.357 1.00 97.00 140 ALA A CA 1
ATOM 1058 C C . ALA A 1 140 ? 14.320 2.194 3.492 1.00 97.00 140 ALA A C 1
ATOM 1060 O O . ALA A 1 140 ? 13.643 1.297 3.993 1.00 97.00 140 ALA A O 1
ATOM 1061 N N . ASP A 1 141 ? 15.588 1.988 3.127 1.00 96.38 141 ASP A N 1
ATOM 1062 C CA . ASP A 1 141 ? 16.271 0.694 3.269 1.00 96.38 141 ASP A CA 1
ATOM 1063 C C . ASP A 1 141 ? 16.247 0.199 4.731 1.00 96.38 141 ASP A C 1
ATOM 1065 O O . ASP A 1 141 ? 15.966 -0.975 5.017 1.00 96.38 141 ASP A O 1
ATOM 1069 N N . GLN A 1 142 ? 16.467 1.119 5.674 1.00 95.56 142 GLN A N 1
ATOM 1070 C CA . GLN A 1 142 ? 16.525 0.851 7.112 1.00 95.56 142 GLN A CA 1
ATOM 1071 C C . GLN A 1 142 ? 15.138 0.719 7.752 1.00 95.56 142 GLN A C 1
ATOM 1073 O O . GLN A 1 142 ? 14.925 -0.168 8.577 1.00 95.56 142 GLN A O 1
ATOM 1078 N N . GLU A 1 143 ? 14.176 1.549 7.351 1.00 94.94 143 GLU A N 1
ATOM 1079 C CA . GLU A 1 143 ? 12.885 1.678 8.039 1.00 94.94 143 GLU A CA 1
ATOM 1080 C C . GLU A 1 143 ? 11.749 0.848 7.442 1.00 94.94 143 GLU A C 1
ATOM 1082 O O . GLU A 1 143 ? 10.745 0.634 8.120 1.00 94.94 143 GLU A O 1
ATOM 1087 N N . SER A 1 144 ? 11.887 0.364 6.202 1.00 97.06 144 SER A N 1
ATOM 1088 C CA . SER A 1 144 ? 10.813 -0.365 5.514 1.00 97.06 144 SER A CA 1
ATOM 1089 C C . SER A 1 144 ? 10.186 -1.454 6.394 1.00 97.06 144 SER A C 1
ATOM 1091 O O . SER A 1 144 ? 10.910 -2.264 6.985 1.00 97.06 144 SER A O 1
ATOM 1093 N N . PRO A 1 145 ? 8.849 -1.556 6.470 1.00 96.69 145 PRO A N 1
ATOM 1094 C CA . PRO A 1 145 ? 8.215 -2.667 7.167 1.00 96.69 145 PRO A CA 1
ATOM 1095 C C . PRO A 1 145 ? 8.631 -4.012 6.558 1.00 96.69 145 PRO A C 1
ATOM 1097 O O . PRO A 1 145 ? 8.853 -4.115 5.349 1.00 96.69 145 PRO A O 1
ATOM 1100 N N . ALA A 1 146 ? 8.729 -5.060 7.381 1.00 96.50 146 ALA A N 1
ATOM 1101 C CA . ALA A 1 146 ? 9.248 -6.363 6.953 1.00 96.50 146 ALA A CA 1
ATOM 1102 C C . ALA A 1 146 ? 8.483 -6.948 5.752 1.00 96.50 146 ALA A C 1
ATOM 1104 O O . ALA A 1 146 ? 9.114 -7.417 4.804 1.00 96.50 146 ALA A O 1
ATOM 1105 N N . ALA A 1 147 ? 7.150 -6.850 5.756 1.00 97.19 147 ALA A N 1
ATOM 1106 C CA . ALA A 1 147 ? 6.289 -7.319 4.669 1.00 97.19 147 ALA A CA 1
ATOM 1107 C C . ALA A 1 147 ? 6.592 -6.657 3.310 1.00 97.19 147 ALA A C 1
ATOM 1109 O O . ALA A 1 147 ? 6.572 -7.331 2.277 1.00 97.19 147 ALA A O 1
ATOM 1110 N N . PHE A 1 148 ? 6.930 -5.362 3.316 1.00 97.88 148 PHE A N 1
ATOM 1111 C CA . PHE A 1 148 ? 7.341 -4.608 2.127 1.00 97.88 148 PHE A CA 1
ATOM 1112 C C . PHE A 1 148 ? 8.788 -4.929 1.738 1.00 97.88 148 PHE A C 1
ATOM 1114 O O . PHE A 1 148 ? 9.050 -5.301 0.592 1.00 97.88 148 PHE A O 1
ATOM 1121 N N . ARG A 1 149 ? 9.716 -4.892 2.706 1.00 97.25 149 ARG A N 1
ATOM 1122 C CA . ARG A 1 149 ? 11.147 -5.146 2.471 1.00 97.25 149 ARG A CA 1
ATOM 1123 C C . ARG A 1 149 ? 11.391 -6.520 1.848 1.00 97.25 149 ARG A C 1
ATOM 1125 O O . ARG A 1 149 ? 12.148 -6.621 0.888 1.00 97.25 149 ARG A O 1
ATOM 1132 N N . ARG A 1 150 ? 10.740 -7.575 2.357 1.00 96.19 150 ARG A N 1
ATOM 1133 C CA . ARG A 1 150 ? 10.872 -8.951 1.832 1.00 96.19 150 ARG A CA 1
ATOM 1134 C C . ARG A 1 150 ? 10.482 -9.073 0.356 1.00 96.19 150 ARG A C 1
ATOM 1136 O O . ARG A 1 150 ? 10.942 -9.993 -0.308 1.00 96.19 150 ARG A O 1
ATOM 1143 N N . ARG A 1 151 ? 9.654 -8.155 -0.147 1.00 97.94 151 ARG A N 1
ATOM 1144 C CA . ARG A 1 151 ? 9.166 -8.124 -1.531 1.00 97.94 151 ARG A CA 1
ATOM 1145 C C . ARG A 1 151 ? 9.902 -7.108 -2.408 1.00 97.94 151 ARG A C 1
ATOM 1147 O O . ARG A 1 151 ? 9.471 -6.865 -3.529 1.00 97.94 151 ARG A O 1
ATOM 1154 N N . GLY A 1 152 ? 10.992 -6.519 -1.910 1.00 97.88 152 GLY A N 1
ATOM 1155 C CA . GLY A 1 152 ? 11.794 -5.533 -2.638 1.00 97.88 152 GLY A CA 1
ATOM 1156 C C . GLY A 1 152 ? 11.160 -4.146 -2.717 1.00 97.88 152 GLY A C 1
ATOM 1157 O O . GLY A 1 152 ? 11.550 -3.351 -3.568 1.00 97.88 152 GLY A O 1
ATOM 1158 N N . ILE A 1 153 ? 10.189 -3.844 -1.850 1.00 98.25 153 ILE A N 1
ATOM 1159 C CA . ILE A 1 153 ? 9.517 -2.543 -1.807 1.00 98.25 153 ILE A CA 1
ATOM 1160 C C . ILE A 1 153 ? 10.058 -1.761 -0.622 1.00 98.25 153 ILE A C 1
ATOM 1162 O O . ILE A 1 153 ? 9.993 -2.210 0.524 1.00 98.25 153 ILE A O 1
ATOM 1166 N N . LEU A 1 154 ? 10.612 -0.595 -0.922 1.00 98.19 154 LEU A N 1
ATOM 1167 C CA . LEU A 1 154 ? 11.438 0.165 -0.007 1.00 98.19 154 LEU A CA 1
ATOM 1168 C C . LEU A 1 154 ? 10.783 1.518 0.236 1.00 98.19 154 LEU A C 1
ATOM 1170 O O . LEU A 1 154 ? 10.783 2.408 -0.616 1.00 98.19 154 LEU A O 1
ATOM 1174 N N . ILE A 1 155 ? 10.187 1.640 1.415 1.00 97.00 155 ILE A N 1
ATOM 1175 C CA . ILE A 1 155 ? 9.385 2.778 1.846 1.00 97.00 155 ILE A CA 1
ATOM 1176 C C . ILE A 1 155 ? 9.879 3.312 3.186 1.00 97.00 155 ILE A C 1
ATOM 1178 O O . ILE A 1 155 ? 10.420 2.583 4.012 1.00 97.00 155 ILE A O 1
ATOM 1182 N N . THR A 1 156 ? 9.675 4.601 3.417 1.00 94.62 156 THR A N 1
ATOM 1183 C CA . THR A 1 156 ? 9.910 5.211 4.733 1.00 94.62 156 THR A CA 1
ATOM 1184 C C . THR A 1 156 ? 8.697 5.019 5.638 1.00 94.62 156 THR A C 1
ATOM 1186 O O . THR A 1 156 ? 7.583 4.785 5.157 1.00 94.62 156 THR A O 1
ATOM 1189 N N . SER A 1 157 ? 8.881 5.211 6.944 1.00 85.31 157 SER A N 1
ATOM 1190 C CA . SER A 1 157 ? 7.787 5.236 7.929 1.00 85.31 157 SER A CA 1
ATOM 1191 C C . SER A 1 157 ? 6.624 6.156 7.521 1.00 85.31 157 SER A C 1
ATOM 1193 O O . SER A 1 157 ? 5.455 5.814 7.705 1.00 85.31 157 SER A O 1
ATOM 1195 N N . ARG A 1 158 ? 6.931 7.288 6.874 1.00 87.81 158 ARG A N 1
ATOM 1196 C CA . ARG A 1 158 ? 5.929 8.257 6.406 1.00 87.81 158 ARG A CA 1
ATOM 1197 C C . ARG A 1 158 ? 5.202 7.892 5.106 1.00 87.81 158 ARG A C 1
ATOM 1199 O O . ARG A 1 158 ? 4.266 8.578 4.714 1.00 87.81 158 ARG A O 1
ATOM 1206 N N . SER A 1 159 ? 5.624 6.842 4.406 1.00 92.00 159 SER A N 1
ATOM 1207 C CA . SER A 1 159 ? 5.057 6.495 3.093 1.00 92.00 159 SER A CA 1
ATOM 1208 C C . SER A 1 159 ? 3.642 5.914 3.182 1.00 92.00 159 SER A C 1
ATOM 1210 O O . SER A 1 159 ? 2.902 5.984 2.206 1.00 92.00 159 SER A O 1
ATOM 1212 N N . LEU A 1 160 ? 3.262 5.359 4.340 1.00 91.94 160 LEU A N 1
ATOM 1213 C CA . LEU A 1 160 ? 1.907 4.855 4.615 1.00 91.94 160 LEU A CA 1
ATOM 1214 C C . LEU A 1 160 ? 1.074 5.822 5.466 1.00 91.94 160 LEU A C 1
ATOM 1216 O O . LEU A 1 160 ? -0.142 5.685 5.546 1.00 91.94 160 LEU A O 1
ATOM 1220 N N . SER A 1 161 ? 1.692 6.821 6.094 1.00 79.00 161 SER A N 1
ATOM 1221 C CA . SER A 1 161 ? 0.954 7.911 6.725 1.00 79.00 161 SER A CA 1
ATOM 1222 C C . SER A 1 161 ? 0.561 8.907 5.636 1.00 79.00 161 SER A C 1
ATOM 1224 O O . SER A 1 161 ? 1.384 9.726 5.227 1.00 79.00 161 SER A O 1
ATOM 1226 N N . ARG A 1 162 ? -0.665 8.835 5.104 1.00 62.41 162 ARG A N 1
ATOM 1227 C CA . ARG A 1 162 ? -1.138 9.918 4.228 1.00 62.41 162 ARG A CA 1
ATOM 1228 C C . ARG A 1 162 ? -1.092 11.245 4.996 1.00 62.41 162 ARG A C 1
ATOM 1230 O O . ARG A 1 162 ? -1.470 11.292 6.166 1.00 62.41 162 ARG A O 1
ATOM 1237 N N . ALA A 1 163 ? -0.569 12.264 4.315 1.00 38.78 163 ALA A N 1
ATOM 1238 C CA . ALA A 1 163 ? -0.508 13.655 4.757 1.00 38.78 163 ALA A CA 1
ATOM 1239 C C . ALA A 1 163 ? -1.902 14.278 4.897 1.00 38.78 163 ALA A C 1
ATOM 1241 O O . ALA A 1 163 ? -2.787 13.905 4.090 1.00 38.78 163 ALA A O 1
#

Foldseek 3Di:
DDDPDDDDDPVRVVVCVVPDPDDQDALPDAQDAALQNLLVVVLVCVVVVHDVLCSLVSRQLVLLVSLVVQCSRHHDVRSLVSYPDQHDDSPDLLSQLSSLLSQVVSCVVRVHDRDPNSVPLSSADQADERVNDPVCQVQQQVAPDPSQVSRRYGYHPCSNVDD